Protein AF-A0A7S0GC54-F1 (afdb_monomer)

pLDDT: mean 79.79, std 21.46, range [36.28, 98.75]

Secondary structure (DSSP, 8-state):
--------------------------------HHHHHHHHHHHHHHHHHTT---SSHHHHHHHHHHHHHHHHHHHHHHH-SSPPSS-----TTTTS-HHHHHHHTT-GGG---S-HHHHHHHSS--SGGGTTT--

InterPro domains:
  IPR013201 Cathepsin propeptide inhibitor domain (I29) [PF08246] (43-101)
  IPR013201 Cathepsin propeptide inhibitor domain (I29) [SM00848] (43-101)
  IPR038765 Papain-like cysteine peptidase superfamily [SSF54001] (40-116)

Nearest PDB structures (foldseek):
  3f75-assembly1_P  TM=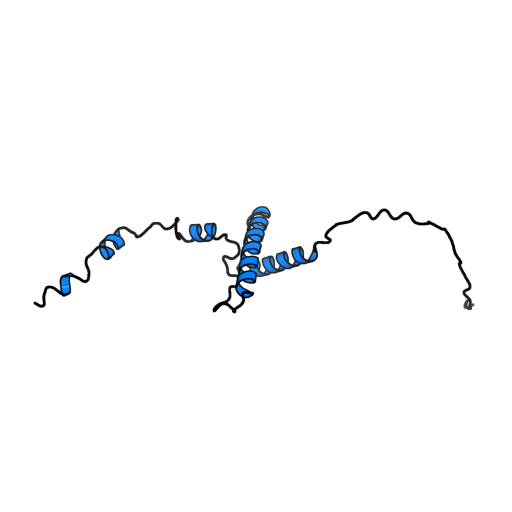9.084E-01  e=1.535E-04  Toxoplasma gondii RH
  4qrv-assembly1_A  TM=9.648E-01  e=7.802E-03  Carica papaya
  4qrg-assembly1_A  TM=9.087E-01  e=7.315E-03  Carica papaya
  3qt4-assembly1_A  TM=9.257E-01  e=1.148E-02  Tenebrio molitor
  4qrg-assembly2_B  TM=9.141E-01  e=1.225E-02  Carica papaya

Organism: NCBI:txid420281

Mean predicted aligned error: 15.68 Å

Solvent-accessible surface area (backbone atoms only — not comparable to full-atom values): 8916 Å² total; per-residue (Å²): 143,81,92,80,83,89,78,91,81,85,89,78,87,85,84,86,79,82,83,79,86,73,85,72,82,74,83,64,79,84,72,53,74,62,60,58,53,51,53,54,49,53,50,49,54,52,31,60,76,58,73,61,82,64,97,42,73,66,52,44,53,52,32,50,51,36,25,50,54,47,49,50,52,31,53,54,56,60,65,40,82,76,75,58,99,67,76,65,75,89,60,90,58,37,54,44,49,76,63,57,47,27,57,77,66,41,36,76,94,51,33,90,66,78,54,68,85,52,46,63,63,69,71,44,80,86,64,70,77,70,63,76,77,73,121

Radius of gyration: 33.81 Å; Cα contacts (8 Å, |Δi|>4): 45; chains: 1; bounding box: 64×65×108 Å

Foldseek 3Di:
DDDDDDDDDDDDDDDDDDDDDPPPPPPPPPPPPPVVVVLVVVVVVLCVVLVHDDPDPVLVVLLSVQLVVLVVVQVVLCPDPPGDPDGDDDDNCSSPDPVRVCCVVCHDVSPPPDPVVVVVVVPPPPPPVPPVVPD

Structure (mmCIF, N/CA/C/O backbone):
data_AF-A0A7S0GC54-F1
#
_entry.id   AF-A0A7S0GC54-F1
#
loop_
_atom_site.group_PDB
_atom_site.id
_atom_site.type_symbol
_atom_site.label_atom_id
_atom_site.label_alt_id
_atom_site.label_comp_id
_atom_site.label_asym_id
_atom_site.label_entity_id
_atom_site.label_seq_id
_atom_site.pdbx_PDB_ins_code
_atom_site.Cartn_x
_atom_site.Cartn_y
_atom_site.Cartn_z
_atom_site.occupancy
_atom_site.B_iso_or_equiv
_atom_site.auth_seq_id
_atom_site.auth_comp_id
_atom_site.auth_asym_id
_atom_site.auth_atom_id
_atom_site.pdbx_PDB_model_num
ATOM 1 N N . ASN A 1 1 ? 30.872 43.893 52.154 1.00 42.47 1 ASN A N 1
ATOM 2 C CA . ASN A 1 1 ? 31.253 42.553 52.638 1.00 42.47 1 ASN A CA 1
ATOM 3 C C . ASN A 1 1 ? 31.037 41.550 51.507 1.00 42.47 1 ASN A C 1
ATOM 5 O O . ASN A 1 1 ? 29.919 41.089 51.317 1.00 42.47 1 ASN A O 1
ATOM 9 N N . ARG A 1 2 ? 32.050 41.342 50.655 1.00 39.16 2 ARG A N 1
ATOM 10 C CA . ARG A 1 2 ? 32.012 40.420 49.507 1.00 39.16 2 ARG A CA 1
ATOM 11 C C . ARG A 1 2 ? 33.059 39.340 49.754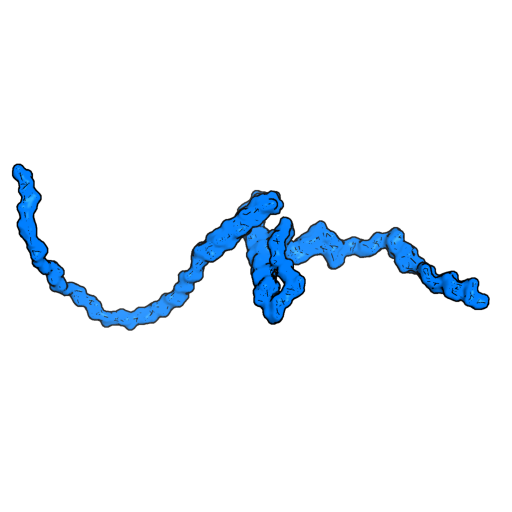 1.00 39.16 2 ARG A C 1
ATOM 13 O O . ARG A 1 2 ? 34.251 39.623 49.730 1.00 39.16 2 ARG A O 1
ATOM 20 N N . SER A 1 3 ? 32.574 38.138 50.025 1.00 55.09 3 SER A N 1
ATOM 21 C CA . SER A 1 3 ? 33.338 36.906 50.166 1.00 55.09 3 SER A CA 1
ATOM 22 C C . SER A 1 3 ? 33.985 36.508 48.845 1.00 55.09 3 SER A C 1
ATOM 24 O O . SER A 1 3 ? 33.281 36.416 47.847 1.00 55.09 3 SER A O 1
ATOM 26 N N . ASN A 1 4 ? 35.291 36.267 48.870 1.00 46.16 4 ASN A N 1
ATOM 27 C CA . ASN A 1 4 ? 36.120 35.397 48.022 1.00 46.16 4 ASN A CA 1
ATOM 28 C C . ASN A 1 4 ? 37.502 35.471 48.703 1.00 46.16 4 ASN A C 1
ATOM 30 O O . ASN A 1 4 ? 37.855 36.548 49.170 1.00 46.16 4 ASN A O 1
ATOM 34 N N . MET A 1 5 ? 38.300 34.417 48.891 1.00 45.69 5 MET A N 1
ATOM 35 C CA . MET A 1 5 ? 39.024 33.710 47.834 1.00 45.69 5 MET A CA 1
ATOM 36 C C . MET A 1 5 ? 39.691 32.423 48.386 1.00 45.69 5 MET A C 1
ATOM 38 O O . MET A 1 5 ? 40.434 32.529 49.354 1.00 45.69 5 MET A O 1
ATOM 42 N N . LYS A 1 6 ? 39.548 31.310 47.631 1.00 44.75 6 LYS A N 1
ATOM 43 C CA . LYS A 1 6 ? 40.565 30.253 47.346 1.00 44.75 6 LYS A CA 1
ATOM 44 C C . LYS A 1 6 ? 40.908 29.304 48.530 1.00 44.75 6 LYS A C 1
ATOM 46 O O . LYS A 1 6 ? 40.982 29.740 49.658 1.00 44.75 6 LYS A O 1
ATOM 51 N N . LEU A 1 7 ? 41.155 27.998 48.403 1.00 36.94 7 LEU A N 1
ATOM 52 C CA . LEU A 1 7 ? 41.634 27.177 47.297 1.00 36.94 7 LEU A CA 1
ATOM 53 C C . LEU A 1 7 ? 41.412 25.688 47.653 1.00 36.94 7 LEU A C 1
ATOM 55 O O . LEU A 1 7 ? 41.698 25.260 48.765 1.00 36.94 7 LEU A O 1
ATOM 59 N N . SER A 1 8 ? 40.926 24.933 46.671 1.00 46.62 8 SER A N 1
ATOM 60 C CA . SER A 1 8 ? 41.067 23.484 46.474 1.00 46.62 8 SER A CA 1
ATOM 61 C C . SER A 1 8 ? 42.331 22.863 47.085 1.00 46.62 8 SER A C 1
ATOM 63 O O . SER A 1 8 ? 43.404 23.390 46.822 1.00 46.62 8 SER A O 1
ATOM 65 N N . ILE A 1 9 ? 42.210 21.708 47.757 1.00 44.19 9 ILE A N 1
ATOM 66 C CA . ILE A 1 9 ? 43.202 20.614 47.833 1.00 44.19 9 ILE A CA 1
ATOM 67 C C . ILE A 1 9 ? 42.480 19.369 48.405 1.00 44.19 9 ILE A C 1
ATOM 69 O O . ILE A 1 9 ? 42.121 19.319 49.573 1.00 44.19 9 ILE A O 1
ATOM 73 N N . VAL A 1 10 ? 42.269 18.378 47.530 1.00 36.28 10 VAL A N 1
ATOM 74 C CA . VAL A 1 10 ? 42.323 16.932 47.825 1.00 36.28 10 VAL A CA 1
ATOM 75 C C . VAL A 1 10 ? 41.191 16.320 48.674 1.00 36.28 10 VAL A C 1
ATOM 77 O O . VAL A 1 10 ? 41.248 16.273 49.897 1.00 36.28 10 VAL A O 1
ATOM 80 N N . VAL A 1 11 ? 40.225 15.686 47.999 1.00 44.72 11 VAL A N 1
ATOM 81 C CA . VAL A 1 11 ? 39.498 14.527 48.548 1.00 44.72 11 VAL A CA 1
ATOM 82 C C . VAL A 1 11 ? 40.075 13.277 47.874 1.00 44.72 11 VAL A C 1
ATOM 84 O O . VAL A 1 11 ? 39.698 12.937 46.756 1.00 44.72 11 VAL A O 1
ATOM 87 N N . SER A 1 12 ? 41.049 12.644 48.530 1.00 52.88 12 SER A N 1
ATOM 88 C CA . SER A 1 12 ? 41.600 11.322 48.181 1.00 52.88 12 SER A CA 1
ATOM 89 C C . SER A 1 12 ? 40.707 10.232 48.804 1.00 52.88 12 SER A C 1
ATOM 91 O O . SER A 1 12 ? 40.360 10.354 49.974 1.00 52.88 12 SER A O 1
ATOM 93 N N . LEU A 1 13 ? 40.160 9.295 48.007 1.00 47.28 13 LEU A N 1
ATOM 94 C CA . LEU A 1 13 ? 40.613 7.888 47.850 1.00 47.28 13 LEU A CA 1
ATOM 95 C C . LEU A 1 13 ? 40.521 7.090 49.179 1.00 47.28 13 LEU A C 1
ATOM 97 O O . LEU A 1 13 ? 41.102 7.509 50.165 1.00 47.28 13 LEU A O 1
ATOM 101 N N . VAL A 1 14 ? 39.871 5.933 49.350 1.00 48.16 14 VAL A N 1
ATOM 102 C CA . VAL A 1 14 ? 39.529 4.784 48.495 1.00 48.16 14 VAL A CA 1
ATOM 103 C C . VAL A 1 14 ? 38.442 3.981 49.238 1.00 48.16 14 VAL A C 1
ATOM 105 O O . VAL A 1 14 ? 38.586 3.758 50.438 1.00 48.16 14 VAL A O 1
ATOM 108 N N . THR A 1 15 ? 37.441 3.427 48.550 1.00 50.84 15 THR A N 1
ATOM 109 C CA . THR A 1 15 ? 36.890 2.120 48.953 1.00 50.84 15 THR A CA 1
ATOM 110 C C . THR A 1 15 ? 37.042 1.138 47.799 1.00 50.84 15 THR A C 1
ATOM 112 O O . THR A 1 15 ? 36.560 1.341 46.688 1.00 50.84 15 THR A O 1
ATOM 115 N N . LEU A 1 16 ? 37.827 0.101 48.081 1.00 50.31 16 LEU A N 1
ATOM 116 C CA . LEU A 1 16 ? 38.155 -1.016 47.212 1.00 50.31 16 LEU A CA 1
ATOM 117 C C . LEU A 1 16 ? 36.911 -1.892 47.049 1.00 50.31 16 LEU A C 1
ATOM 119 O O . LEU A 1 16 ? 36.424 -2.436 48.037 1.00 50.31 16 LEU A O 1
ATOM 123 N N . ILE A 1 17 ? 36.457 -2.119 45.819 1.00 61.06 17 ILE A N 1
ATOM 124 C CA . ILE A 1 17 ? 35.778 -3.375 45.493 1.00 61.06 17 ILE A CA 1
ATOM 125 C C . ILE A 1 17 ? 36.620 -4.041 44.418 1.00 61.06 17 ILE A C 1
ATOM 127 O O . ILE A 1 17 ? 36.578 -3.6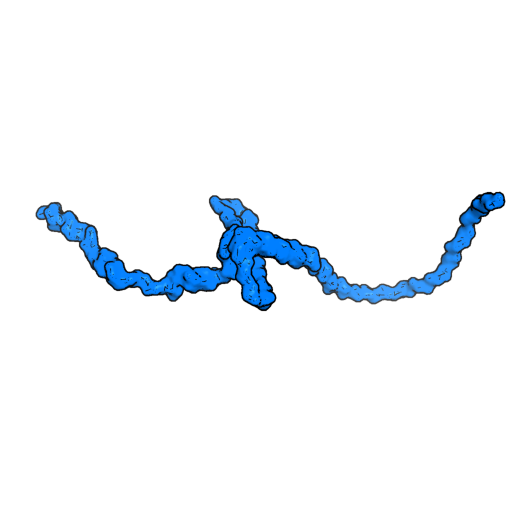93 43.241 1.00 61.06 17 ILE A O 1
ATOM 131 N N . SER A 1 18 ? 37.463 -4.955 44.893 1.00 60.09 18 SER A N 1
ATOM 132 C CA . SER A 1 18 ? 38.241 -5.858 44.065 1.00 60.09 18 SER A CA 1
ATOM 133 C C . SER A 1 18 ? 37.299 -6.851 43.387 1.00 60.09 18 SER A C 1
ATOM 135 O O . SER A 1 18 ? 36.546 -7.570 44.038 1.00 60.09 18 SER A O 1
ATOM 137 N N . SER A 1 19 ? 37.383 -6.834 42.065 1.00 62.28 19 SER A N 1
ATOM 138 C CA . SER A 1 19 ? 36.912 -7.752 41.036 1.00 62.28 19 SER A CA 1
ATOM 139 C C . SER A 1 19 ? 36.437 -9.146 41.462 1.00 62.28 19 SER A C 1
ATOM 141 O O . SER A 1 19 ? 37.203 -9.965 41.964 1.00 62.28 19 SER A O 1
ATOM 143 N N . SER A 1 20 ? 35.227 -9.491 41.030 1.00 60.28 20 SER A N 1
ATOM 144 C CA . SER A 1 20 ? 34.979 -10.776 40.368 1.00 60.28 20 SER A CA 1
ATOM 145 C C . SER A 1 20 ? 34.127 -10.512 39.128 1.00 60.28 20 SER A C 1
ATOM 147 O O . SER A 1 20 ? 32.973 -10.107 39.209 1.00 60.28 20 SER A O 1
ATOM 149 N N . SER A 1 21 ? 34.748 -10.681 37.961 1.00 64.25 21 SER A N 1
ATOM 150 C CA . SER A 1 21 ? 34.046 -10.785 36.688 1.00 64.25 21 SER A CA 1
ATOM 151 C C . SER A 1 21 ? 33.338 -12.134 36.674 1.00 64.25 21 SER A C 1
ATOM 153 O O . SER A 1 21 ? 33.988 -13.172 36.597 1.00 64.25 21 SER A O 1
ATOM 155 N N . LEU A 1 22 ? 32.014 -12.122 36.735 1.00 54.56 22 LEU A N 1
ATOM 156 C CA . LEU A 1 22 ? 31.251 -13.074 35.948 1.00 54.56 22 LEU A CA 1
ATOM 157 C C . LEU A 1 22 ? 30.787 -12.273 34.744 1.00 54.56 22 LEU A C 1
ATOM 159 O O . LEU A 1 22 ? 30.01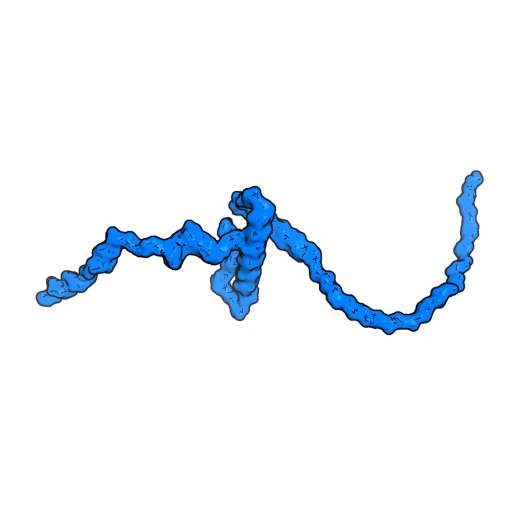7 -11.324 34.885 1.00 54.56 22 LEU A O 1
ATOM 163 N N . ALA A 1 23 ? 31.348 -12.599 33.582 1.00 56.69 23 ALA A N 1
ATOM 164 C CA . ALA A 1 23 ? 30.819 -12.156 32.310 1.00 56.69 23 ALA A CA 1
ATOM 165 C C . ALA A 1 23 ? 29.390 -12.696 32.229 1.00 56.69 23 ALA A C 1
ATOM 167 O O . ALA A 1 23 ? 29.161 -13.857 31.901 1.00 56.69 23 ALA A O 1
ATOM 168 N N . VAL A 1 24 ? 28.427 -11.876 32.639 1.00 46.88 24 VAL A N 1
ATOM 169 C CA . VAL A 1 24 ? 27.050 -12.087 32.238 1.00 46.88 24 VAL A CA 1
ATOM 170 C C . VAL A 1 24 ? 27.063 -11.686 30.775 1.00 46.88 24 VAL A C 1
ATOM 172 O O . VAL A 1 24 ? 27.189 -10.500 30.468 1.00 46.88 24 VAL A O 1
ATOM 175 N N . ASP A 1 25 ? 27.051 -12.684 29.894 1.00 51.34 25 ASP A N 1
ATOM 176 C CA . ASP A 1 25 ? 26.759 -12.517 28.475 1.00 51.34 25 ASP A CA 1
ATOM 177 C C . ASP A 1 25 ? 25.354 -11.915 28.389 1.00 51.34 25 ASP A C 1
ATOM 179 O O . ASP A 1 25 ? 24.330 -12.597 28.334 1.00 51.34 25 ASP A O 1
ATOM 183 N N . VAL A 1 26 ? 25.293 -10.593 28.511 1.00 45.97 26 VAL A N 1
ATOM 184 C CA . VAL A 1 26 ? 24.103 -9.812 28.233 1.00 45.97 26 VAL A CA 1
ATOM 185 C C . VAL A 1 26 ? 24.069 -9.690 26.720 1.00 45.97 26 VAL A C 1
ATOM 187 O O . VAL A 1 26 ? 24.395 -8.662 26.136 1.00 45.97 26 VAL A O 1
ATOM 190 N N . ASP A 1 27 ? 23.663 -10.785 26.089 1.00 55.44 27 ASP A N 1
ATOM 191 C CA . ASP A 1 27 ? 23.189 -10.821 24.714 1.00 55.44 27 ASP A CA 1
ATOM 192 C C . ASP A 1 27 ? 21.778 -10.200 24.695 1.00 55.44 27 ASP A C 1
ATOM 194 O O . ASP A 1 27 ? 20.782 -10.828 24.336 1.00 55.44 27 ASP A O 1
ATOM 198 N N . THR A 1 28 ? 21.647 -8.966 25.205 1.00 53.31 28 THR A N 1
ATOM 199 C CA . THR A 1 28 ? 20.462 -8.158 24.939 1.00 53.31 28 THR A CA 1
ATOM 200 C C . THR A 1 28 ? 20.734 -7.400 23.654 1.00 53.31 28 THR A C 1
ATOM 202 O O . THR A 1 28 ? 21.483 -6.418 23.647 1.00 53.31 28 THR A O 1
ATOM 205 N N . PRO A 1 29 ? 20.123 -7.812 22.533 1.00 53.94 29 PRO A N 1
ATOM 206 C CA . PRO A 1 29 ? 20.080 -6.938 21.392 1.00 53.94 29 PRO A CA 1
ATOM 207 C C . PRO A 1 29 ? 19.321 -5.686 21.834 1.00 53.94 29 PRO A C 1
ATOM 209 O O . PRO A 1 29 ? 18.098 -5.704 21.987 1.00 53.94 29 PRO A O 1
ATOM 212 N N . ILE A 1 30 ? 20.025 -4.564 21.988 1.00 48.19 30 ILE A N 1
ATOM 213 C CA . ILE A 1 30 ? 19.432 -3.236 21.816 1.00 48.19 30 ILE A CA 1
ATOM 214 C C . ILE A 1 30 ? 19.094 -3.129 20.319 1.00 48.19 30 ILE A C 1
ATOM 216 O O . ILE A 1 30 ? 19.696 -2.377 19.559 1.00 48.19 30 ILE A O 1
ATOM 220 N N . VAL A 1 31 ? 18.159 -3.959 19.849 1.00 49.59 31 VAL A N 1
ATOM 221 C CA . VAL A 1 31 ? 17.555 -3.855 18.526 1.00 49.59 31 VAL A CA 1
ATOM 222 C C . VAL A 1 31 ? 16.566 -2.704 18.623 1.00 49.59 31 VAL A C 1
ATOM 224 O O . VAL A 1 31 ? 15.404 -2.845 18.988 1.00 49.59 31 VAL A O 1
ATOM 227 N N . SER A 1 32 ? 17.131 -1.522 18.397 1.00 55.72 32 SER A N 1
ATOM 228 C CA . SER A 1 32 ? 16.546 -0.399 17.675 1.00 55.72 32 SER A CA 1
ATOM 229 C C . SER A 1 32 ? 15.031 -0.218 17.835 1.00 55.72 32 SER A C 1
ATOM 231 O O . SER A 1 32 ? 14.242 -0.413 16.909 1.00 55.72 32 SER A O 1
ATOM 233 N N . SER A 1 33 ? 14.612 0.273 19.002 1.00 60.41 33 SER A N 1
ATOM 234 C CA . SER A 1 33 ? 13.303 0.928 19.148 1.00 60.41 33 SER A CA 1
ATOM 235 C C . SER A 1 33 ? 13.139 2.115 18.181 1.00 60.41 33 SER A C 1
ATOM 237 O O . SER A 1 33 ? 12.020 2.512 17.857 1.00 60.41 33 SER A O 1
ATOM 239 N N . HIS A 1 34 ? 14.256 2.652 17.680 1.00 65.12 34 HIS A N 1
ATOM 240 C CA . HIS A 1 34 ? 14.301 3.752 16.728 1.00 65.12 34 HIS A CA 1
ATOM 241 C C . HIS A 1 34 ? 13.799 3.358 15.326 1.00 65.12 34 HIS A C 1
ATOM 243 O O . HIS A 1 34 ? 12.995 4.086 14.742 1.00 65.12 34 HIS A O 1
ATOM 249 N N . ASP A 1 35 ? 14.177 2.182 14.809 1.00 72.00 35 ASP A N 1
ATOM 250 C CA . ASP A 1 35 ? 13.765 1.743 13.463 1.00 72.00 35 ASP A CA 1
ATOM 251 C C . ASP A 1 35 ? 12.269 1.424 13.381 1.00 72.00 35 ASP A C 1
ATOM 253 O O . ASP A 1 35 ? 11.615 1.711 12.372 1.00 72.00 35 ASP A O 1
ATOM 257 N N . GLY A 1 36 ? 11.703 0.876 14.463 1.00 77.50 36 GLY A N 1
ATOM 258 C CA . GLY A 1 36 ? 10.261 0.656 14.579 1.00 77.50 36 GLY A CA 1
ATOM 259 C C . GLY A 1 36 ? 9.476 1.965 14.468 1.00 77.50 36 GLY A C 1
ATOM 260 O O . GLY A 1 36 ? 8.508 2.039 13.709 1.00 77.50 36 GLY A O 1
ATOM 261 N N . SER A 1 37 ? 9.950 3.011 15.152 1.00 84.94 37 SER A N 1
ATOM 262 C CA . SER A 1 37 ? 9.345 4.346 15.115 1.00 84.94 37 SER A CA 1
ATOM 263 C C . SER A 1 37 ? 9.388 4.968 13.716 1.00 84.94 37 SER A C 1
ATOM 265 O O . SER A 1 37 ? 8.395 5.546 13.272 1.00 84.94 37 SER A O 1
ATOM 267 N N . LEU A 1 38 ? 10.508 4.837 12.997 1.00 93.75 38 LEU A N 1
ATOM 268 C CA . LEU A 1 38 ? 10.654 5.412 11.657 1.00 93.75 38 LEU A CA 1
ATOM 269 C C . LEU A 1 38 ? 9.723 4.744 10.636 1.00 93.75 38 LEU A C 1
ATOM 271 O O . LEU A 1 38 ? 9.093 5.424 9.825 1.00 93.75 38 LEU A O 1
ATOM 275 N N . ILE A 1 39 ? 9.619 3.413 10.650 1.00 95.06 39 ILE A N 1
ATOM 276 C CA . ILE A 1 39 ? 8.744 2.710 9.702 1.00 95.06 39 ILE A CA 1
ATOM 277 C C . ILE A 1 39 ? 7.277 3.079 9.927 1.00 95.06 39 ILE A C 1
ATOM 279 O O . ILE A 1 39 ? 6.537 3.268 8.957 1.00 95.06 39 ILE A O 1
ATOM 283 N N . ASP A 1 40 ? 6.862 3.218 11.182 1.00 95.56 40 ASP A N 1
ATOM 284 C CA . ASP A 1 40 ? 5.496 3.601 11.518 1.00 95.56 40 ASP A CA 1
ATOM 285 C C . ASP A 1 40 ? 5.177 5.034 11.045 1.00 95.56 40 ASP A C 1
ATOM 287 O O . ASP A 1 40 ? 4.075 5.274 10.537 1.00 95.56 40 ASP A O 1
ATOM 291 N N . GLU A 1 41 ? 6.145 5.959 11.098 1.00 96.81 41 GLU A N 1
ATOM 292 C CA . GLU A 1 41 ? 6.030 7.304 10.510 1.00 96.81 41 GLU A CA 1
ATOM 293 C C . GLU A 1 41 ? 5.904 7.246 8.978 1.00 96.81 41 GLU A C 1
ATOM 295 O O . GLU A 1 41 ? 5.026 7.884 8.387 1.00 96.81 41 GLU A O 1
ATOM 300 N N . ILE A 1 42 ? 6.742 6.451 8.303 1.00 97.62 42 ILE A N 1
ATOM 301 C CA . ILE A 1 42 ? 6.681 6.307 6.840 1.00 97.62 42 ILE A CA 1
ATOM 302 C C . ILE A 1 42 ? 5.324 5.728 6.418 1.00 97.62 42 ILE A C 1
ATOM 304 O O . ILE A 1 42 ? 4.715 6.248 5.476 1.00 97.62 42 ILE A O 1
ATOM 308 N N . PHE A 1 43 ? 4.826 4.713 7.129 1.00 98.38 43 PHE A N 1
ATOM 309 C CA . PHE A 1 43 ? 3.490 4.161 6.910 1.00 98.38 43 PHE A CA 1
ATOM 310 C C . PHE A 1 43 ? 2.403 5.209 7.144 1.00 98.38 43 PHE A C 1
ATOM 312 O O . PHE A 1 43 ? 1.486 5.323 6.332 1.00 98.38 43 PHE A O 1
ATOM 319 N N . GLN A 1 44 ? 2.510 6.017 8.202 1.00 98.19 44 GLN A N 1
ATOM 320 C CA . GLN A 1 44 ? 1.549 7.082 8.475 1.00 98.19 44 GLN A CA 1
ATOM 321 C C . GLN A 1 44 ? 1.507 8.106 7.335 1.00 98.19 44 GLN A C 1
ATOM 323 O O . GLN A 1 44 ? 0.428 8.382 6.808 1.00 98.19 44 GLN A O 1
ATOM 328 N N . ARG A 1 45 ? 2.656 8.610 6.876 1.00 98.50 45 ARG A N 1
ATOM 329 C CA . ARG A 1 45 ? 2.709 9.543 5.734 1.00 98.50 45 ARG A CA 1
ATOM 330 C C . ARG A 1 45 ? 2.151 8.921 4.456 1.00 98.50 45 ARG A C 1
ATOM 332 O O . ARG A 1 45 ? 1.417 9.582 3.724 1.00 98.50 45 ARG A O 1
ATOM 339 N N . TRP A 1 46 ? 2.474 7.654 4.187 1.00 98.69 46 TRP A N 1
ATOM 340 C CA . TRP A 1 46 ? 1.908 6.917 3.056 1.00 98.69 46 TRP A CA 1
ATOM 341 C C . TRP A 1 46 ? 0.380 6.797 3.175 1.00 98.69 46 TRP A C 1
ATOM 343 O O . TRP A 1 46 ? -0.327 7.072 2.207 1.00 98.69 46 TRP A O 1
ATOM 353 N N . SER A 1 47 ? -0.133 6.459 4.360 1.00 98.62 47 SER A N 1
ATOM 354 C CA . SER A 1 47 ? -1.568 6.295 4.605 1.00 98.62 47 SER A CA 1
ATOM 355 C C . SER A 1 47 ? -2.331 7.598 4.363 1.00 98.62 47 SER A C 1
ATOM 357 O O . SER A 1 47 ? -3.346 7.587 3.673 1.00 98.62 47 SER A O 1
ATOM 359 N N . ILE A 1 48 ? -1.776 8.732 4.808 1.00 98.50 48 ILE A N 1
ATOM 360 C CA . ILE A 1 48 ? -2.322 10.069 4.550 1.00 98.50 48 ILE A CA 1
ATOM 361 C C . ILE A 1 48 ? -2.308 10.365 3.048 1.00 98.50 48 ILE A C 1
ATOM 363 O O . ILE A 1 48 ? -3.329 10.746 2.489 1.00 98.50 48 ILE A O 1
ATOM 367 N N . ARG A 1 49 ? -1.178 10.131 2.367 1.00 98.56 49 ARG A N 1
ATOM 368 C CA . ARG A 1 49 ? -1.040 10.383 0.922 1.00 98.56 49 ARG A CA 1
ATOM 369 C C . ARG A 1 49 ? -2.083 9.642 0.079 1.00 98.56 49 ARG A C 1
ATOM 371 O O . ARG A 1 49 ? -2.497 10.161 -0.952 1.00 98.56 49 ARG A O 1
ATOM 378 N N . PHE A 1 50 ? -2.473 8.435 0.484 1.00 98.38 50 PHE A N 1
ATOM 379 C CA . PHE A 1 50 ? -3.442 7.601 -0.232 1.00 98.38 50 PHE A CA 1
ATOM 380 C C . PHE A 1 50 ? -4.829 7.572 0.428 1.00 98.38 50 PHE A C 1
ATOM 382 O 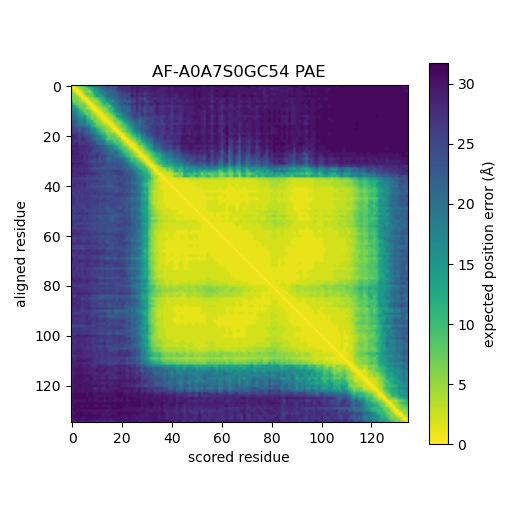O . PHE A 1 50 ? -5.617 6.678 0.119 1.00 98.38 50 PHE A O 1
ATOM 389 N N . ASN A 1 51 ? -5.130 8.531 1.314 1.00 98.38 51 ASN A N 1
ATOM 390 C CA . ASN A 1 51 ? -6.416 8.674 2.011 1.00 98.38 51 ASN A CA 1
ATOM 391 C C . ASN A 1 51 ? -6.907 7.373 2.666 1.00 98.38 51 ASN A C 1
ATOM 393 O O . ASN A 1 51 ? -8.083 7.012 2.601 1.00 98.38 51 ASN A O 1
ATOM 397 N N . LYS A 1 52 ? -5.984 6.639 3.283 1.00 98.44 52 LYS A N 1
ATOM 398 C CA . LYS A 1 52 ? -6.277 5.383 3.962 1.00 98.44 52 LYS A CA 1
ATOM 399 C C . LYS A 1 52 ? -6.900 5.648 5.321 1.00 98.44 52 LYS A C 1
ATOM 401 O O . LYS A 1 52 ? -6.375 6.418 6.122 1.00 98.44 52 LYS A O 1
ATOM 406 N N . THR A 1 53 ? -7.995 4.952 5.584 1.00 97.88 53 THR A N 1
ATOM 407 C CA . THR A 1 53 ? -8.666 4.914 6.881 1.00 97.88 53 THR A CA 1
ATOM 408 C C . THR A 1 53 ? -8.831 3.457 7.290 1.00 97.88 53 THR A C 1
ATOM 410 O O . THR A 1 53 ? -9.026 2.590 6.440 1.00 97.88 53 THR A O 1
ATOM 413 N N . TYR A 1 54 ? -8.693 3.189 8.585 1.00 97.81 54 TYR A N 1
ATOM 414 C CA . TYR A 1 54 ? -8.822 1.853 9.162 1.00 97.81 54 TYR A CA 1
ATOM 415 C C . TYR A 1 54 ? -9.816 1.942 10.312 1.00 97.81 54 TYR A C 1
ATOM 417 O O . TYR A 1 54 ? -9.716 2.855 11.136 1.00 97.81 54 TYR A O 1
ATOM 425 N N . ALA A 1 55 ? -10.772 1.021 10.364 1.00 98.12 55 ALA A N 1
ATOM 426 C CA . ALA A 1 55 ? -11.873 1.060 11.318 1.00 98.12 55 ALA A CA 1
ATOM 427 C C . ALA A 1 55 ? -11.407 0.788 12.753 1.00 98.12 55 ALA A C 1
ATOM 429 O O . ALA A 1 55 ? -11.998 1.284 13.709 1.00 98.12 55 ALA A O 1
ATOM 430 N N . THR A 1 56 ? -10.342 -0.003 12.915 1.00 98.44 56 THR A N 1
ATOM 431 C CA . THR A 1 56 ? -9.829 -0.411 14.228 1.00 98.44 56 THR A CA 1
ATOM 432 C C . THR A 1 56 ? -8.308 -0.322 14.305 1.00 98.44 56 THR A C 1
ATOM 434 O O . THR A 1 56 ? -7.597 -0.375 13.298 1.00 98.44 56 THR A O 1
ATOM 437 N N . ALA A 1 57 ? -7.782 -0.237 15.529 1.00 97.69 57 ALA A N 1
ATOM 438 C CA . ALA A 1 57 ? -6.342 -0.304 15.770 1.00 97.69 57 ALA A CA 1
ATOM 439 C C . ALA A 1 57 ? -5.753 -1.656 15.327 1.00 97.69 57 ALA A C 1
ATOM 441 O O . ALA A 1 57 ? -4.632 -1.712 14.821 1.00 97.69 57 ALA A O 1
ATOM 442 N N . GLN A 1 58 ? -6.523 -2.734 15.478 1.00 98.31 58 GLN A N 1
ATOM 443 C CA . GLN A 1 58 ? -6.180 -4.084 15.044 1.00 98.31 58 GLN A CA 1
ATOM 444 C C . GLN A 1 58 ? -6.047 -4.149 13.520 1.00 98.31 58 GLN A C 1
ATOM 446 O O . GLN A 1 58 ? -5.030 -4.632 13.023 1.00 98.31 58 GLN A O 1
ATOM 451 N N . GLU A 1 59 ? -7.010 -3.589 12.782 1.00 98.31 59 GLU A N 1
ATOM 452 C CA . GLU A 1 59 ? -6.921 -3.476 11.324 1.00 98.31 59 GLU A CA 1
ATOM 453 C C . GLU A 1 59 ? -5.702 -2.647 10.917 1.00 98.31 59 GLU A C 1
ATOM 455 O O . GLU A 1 59 ? -4.909 -3.095 10.092 1.00 98.31 59 GLU A O 1
ATOM 460 N N . ARG A 1 60 ? -5.484 -1.480 11.537 1.00 98.12 60 ARG A N 1
ATOM 461 C CA . ARG A 1 60 ? -4.303 -0.652 11.252 1.00 98.12 60 ARG A CA 1
ATOM 462 C C . ARG A 1 60 ? -3.004 -1.429 11.474 1.00 98.12 60 ARG A C 1
ATOM 464 O O . ARG A 1 60 ? -2.089 -1.317 10.664 1.00 98.12 60 ARG A O 1
ATOM 471 N N . LYS A 1 61 ? -2.911 -2.213 12.554 1.00 98.19 61 LYS A N 1
ATOM 472 C CA . LYS A 1 61 ? -1.735 -3.042 12.859 1.00 98.19 61 LYS A CA 1
ATOM 473 C C . LYS A 1 61 ? -1.525 -4.132 11.805 1.00 98.19 61 LYS A C 1
ATOM 475 O O . LYS A 1 61 ? -0.397 -4.326 11.360 1.00 98.19 61 LYS A O 1
ATOM 480 N N . MET A 1 62 ? -2.593 -4.801 11.376 1.00 98.56 62 MET A N 1
ATOM 481 C CA . MET A 1 62 ? -2.547 -5.790 10.293 1.00 98.56 62 MET A CA 1
ATOM 482 C C . MET A 1 62 ? -2.087 -5.151 8.975 1.00 98.56 62 MET A C 1
ATOM 484 O O . MET A 1 62 ? -1.150 -5.632 8.343 1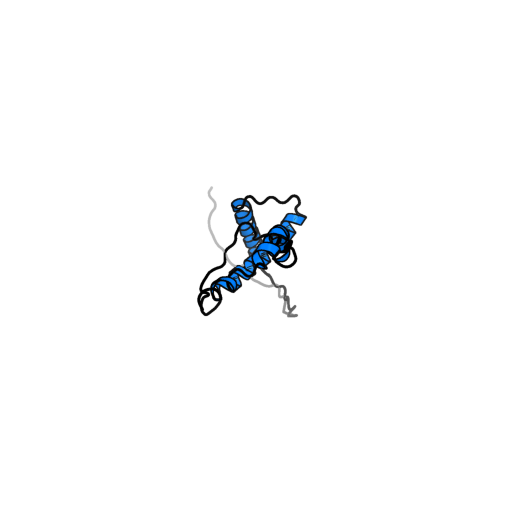.00 98.56 62 MET A O 1
ATOM 488 N N . ARG A 1 63 ? -2.684 -4.016 8.597 1.00 98.69 63 ARG A N 1
ATOM 489 C CA . ARG A 1 63 ? -2.361 -3.266 7.373 1.00 98.69 63 ARG A CA 1
ATOM 490 C C . ARG A 1 63 ? -0.924 -2.746 7.379 1.00 98.69 63 ARG A C 1
ATOM 492 O O . ARG A 1 63 ? -0.254 -2.799 6.354 1.00 98.69 63 ARG A O 1
ATOM 499 N N . LEU A 1 64 ? -0.421 -2.320 8.538 1.00 98.38 64 LEU A N 1
ATOM 500 C CA . LEU A 1 64 ? 0.987 -1.972 8.737 1.00 98.38 64 LEU A CA 1
ATOM 501 C C . LEU A 1 64 ? 1.915 -3.177 8.526 1.00 98.38 64 LEU A C 1
ATOM 503 O O . LEU A 1 64 ? 2.970 -3.010 7.922 1.00 98.38 64 LEU A O 1
ATOM 507 N N . SER A 1 65 ? 1.544 -4.374 8.996 1.00 98.38 65 SER A N 1
ATOM 508 C CA . SER A 1 65 ? 2.338 -5.595 8.772 1.00 98.38 65 SER A CA 1
ATOM 509 C C . SER A 1 65 ? 2.461 -5.911 7.282 1.00 98.38 65 SER A C 1
ATOM 511 O O . SER A 1 65 ? 3.569 -6.016 6.764 1.00 98.38 65 SER A O 1
ATOM 513 N N . ILE A 1 66 ? 1.332 -5.938 6.571 1.00 98.75 66 ILE A N 1
ATOM 514 C CA . ILE A 1 66 ? 1.291 -6.172 5.120 1.00 98.75 66 ILE A CA 1
ATOM 515 C C . ILE A 1 66 ? 2.091 -5.096 4.374 1.00 98.75 66 ILE A C 1
ATOM 517 O O . ILE A 1 66 ? 2.869 -5.379 3.463 1.00 98.75 66 ILE A O 1
ATOM 521 N N . TRP A 1 67 ? 1.953 -3.838 4.789 1.00 98.69 67 TRP A N 1
ATOM 522 C CA . TRP A 1 67 ? 2.717 -2.745 4.206 1.00 98.69 67 TRP A CA 1
ATOM 523 C C . TRP A 1 67 ? 4.224 -2.893 4.429 1.00 98.69 67 TRP A C 1
ATOM 525 O O . TRP A 1 67 ? 4.992 -2.621 3.506 1.00 98.69 67 TRP A O 1
ATOM 535 N N . LYS A 1 68 ? 4.661 -3.361 5.610 1.00 98.38 68 LYS A N 1
ATOM 536 C CA . LYS A 1 68 ? 6.073 -3.666 5.912 1.00 98.38 68 LYS A CA 1
ATOM 537 C C . LYS A 1 68 ? 6.609 -4.769 4.997 1.00 98.38 68 LYS A C 1
ATOM 539 O O . LYS A 1 68 ? 7.712 -4.626 4.471 1.00 98.38 68 LYS A O 1
ATOM 544 N N . GLU A 1 69 ? 5.824 -5.813 4.751 1.00 98.38 69 GLU A N 1
ATOM 545 C CA . GLU A 1 69 ? 6.173 -6.884 3.809 1.00 98.38 69 GLU A CA 1
ATOM 546 C C . GLU A 1 69 ? 6.340 -6.336 2.383 1.00 98.38 69 GLU A C 1
ATOM 548 O O . GLU A 1 69 ? 7.390 -6.515 1.761 1.00 98.38 69 GLU A O 1
ATOM 553 N N . ASN A 1 70 ? 5.372 -5.558 1.894 1.00 98.62 70 ASN A N 1
ATOM 554 C CA . ASN A 1 70 ? 5.458 -4.909 0.583 1.00 98.62 70 ASN A CA 1
ATOM 555 C C . ASN A 1 70 ? 6.641 -3.924 0.494 1.00 98.62 70 ASN A C 1
ATOM 557 O O . ASN A 1 70 ? 7.316 -3.842 -0.535 1.00 98.62 70 ASN A O 1
ATOM 561 N N . HIS A 1 71 ? 6.944 -3.199 1.575 1.00 98.12 71 HIS A N 1
ATOM 562 C CA . HIS A 1 71 ? 8.108 -2.314 1.663 1.00 98.12 71 HIS A CA 1
ATOM 563 C C . HIS A 1 71 ? 9.426 -3.088 1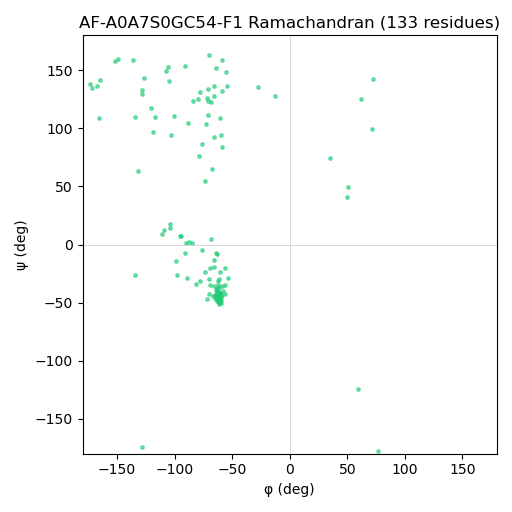.524 1.00 98.12 71 HIS A C 1
ATOM 565 O O . HIS A 1 71 ? 10.337 -2.639 0.819 1.00 98.12 71 HIS A O 1
ATOM 571 N N . ALA A 1 72 ? 9.527 -4.262 2.155 1.00 97.69 72 ALA A N 1
ATOM 572 C CA . ALA A 1 72 ? 10.685 -5.141 2.032 1.00 97.69 72 ALA A CA 1
ATOM 573 C C . ALA A 1 72 ? 10.851 -5.656 0.594 1.00 97.69 72 ALA A C 1
ATOM 575 O O . ALA A 1 72 ? 11.958 -5.587 0.058 1.00 97.69 72 ALA A O 1
ATOM 576 N N . VAL A 1 73 ? 9.761 -6.062 -0.069 1.00 98.31 73 VAL A N 1
ATOM 577 C CA . VAL A 1 73 ? 9.772 -6.483 -1.485 1.00 98.31 73 VAL A CA 1
ATOM 578 C C . VAL A 1 73 ? 10.268 -5.358 -2.397 1.00 98.31 73 VAL A C 1
ATOM 580 O O . VAL A 1 73 ? 11.129 -5.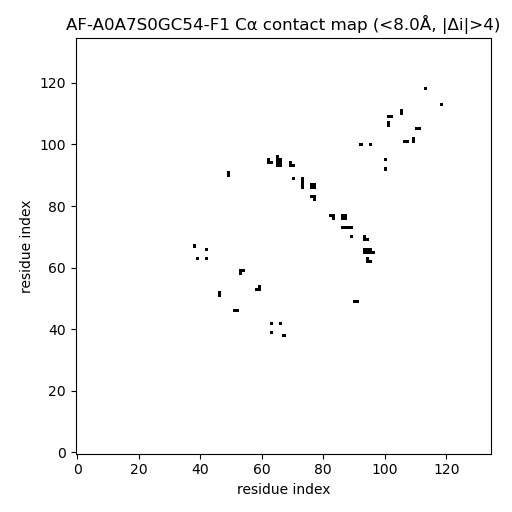582 -3.251 1.00 98.31 73 VAL A O 1
ATOM 583 N N . ILE A 1 74 ? 9.778 -4.130 -2.196 1.00 98.50 74 ILE A N 1
ATOM 584 C CA . ILE A 1 74 ? 10.222 -2.949 -2.952 1.00 98.50 74 ILE A CA 1
ATOM 585 C C . ILE A 1 74 ? 11.724 -2.720 -2.761 1.00 98.50 74 ILE A C 1
ATOM 587 O O . ILE A 1 74 ? 12.454 -2.571 -3.745 1.00 98.50 74 ILE A O 1
ATOM 591 N N . LYS A 1 75 ? 12.197 -2.705 -1.507 1.00 97.88 75 LYS A N 1
ATOM 592 C CA . LYS A 1 75 ? 13.620 -2.513 -1.189 1.00 97.88 75 LYS A CA 1
ATOM 593 C C . LYS A 1 75 ? 14.484 -3.596 -1.823 1.00 97.88 75 LYS A C 1
ATOM 595 O O . LYS A 1 75 ? 15.476 -3.263 -2.468 1.00 97.88 75 LYS A O 1
ATOM 600 N N . GLN A 1 76 ? 14.087 -4.858 -1.681 1.00 98.31 76 GLN A N 1
ATOM 601 C CA . GLN A 1 76 ? 14.808 -6.000 -2.231 1.00 98.31 76 GLN A CA 1
ATOM 602 C C . GLN A 1 76 ? 14.883 -5.934 -3.757 1.00 98.31 76 GLN A C 1
ATOM 604 O O . GLN A 1 76 ? 15.951 -6.136 -4.321 1.00 98.31 76 GLN A O 1
ATOM 609 N N . HIS A 1 77 ? 13.775 -5.649 -4.449 1.00 98.44 77 HIS A N 1
ATOM 610 C CA . HIS A 1 77 ? 13.791 -5.524 -5.908 1.00 98.44 77 HIS A CA 1
ATOM 611 C C . HIS A 1 77 ? 14.696 -4.380 -6.359 1.00 98.44 77 HIS A C 1
ATOM 613 O O . HIS A 1 77 ? 15.545 -4.570 -7.226 1.00 98.44 77 HIS A O 1
ATOM 619 N N . ASN A 1 78 ? 14.560 -3.211 -5.737 1.00 98.38 78 ASN A N 1
ATOM 620 C CA . ASN A 1 78 ? 15.289 -2.014 -6.142 1.00 98.38 78 ASN A CA 1
ATOM 621 C C . ASN A 1 78 ? 16.800 -2.085 -5.862 1.00 98.38 78 ASN A C 1
ATOM 623 O O . ASN A 1 78 ? 17.542 -1.331 -6.500 1.00 98.38 78 ASN A O 1
ATOM 627 N N . SER A 1 79 ? 17.247 -2.967 -4.958 1.00 98.19 79 SER A N 1
ATOM 628 C CA . SER A 1 79 ? 18.659 -3.182 -4.612 1.00 98.19 79 SER A CA 1
ATOM 629 C C . SER A 1 79 ? 19.367 -4.271 -5.433 1.00 98.19 79 SER A C 1
ATOM 631 O O . SER A 1 79 ? 20.588 -4.401 -5.314 1.00 98.19 79 SER A O 1
ATOM 633 N N . LYS A 1 80 ? 18.648 -5.030 -6.278 1.00 98.31 80 LYS A N 1
ATOM 634 C CA . LYS A 1 80 ? 19.220 -6.104 -7.116 1.00 98.31 80 LYS A CA 1
ATOM 635 C C . LYS A 1 80 ? 20.368 -5.613 -8.011 1.00 98.31 80 LYS A C 1
ATOM 637 O O . LYS A 1 80 ? 20.377 -4.466 -8.470 1.00 98.31 80 LYS A O 1
ATOM 642 N N . LYS A 1 81 ? 21.318 -6.519 -8.271 1.00 97.75 81 LYS A N 1
ATOM 643 C CA . LYS A 1 81 ? 22.452 -6.348 -9.192 1.00 97.75 81 LYS A CA 1
ATOM 644 C C . LYS A 1 81 ? 22.502 -7.535 -10.180 1.00 97.75 81 LYS A C 1
ATOM 646 O O . LYS A 1 81 ? 22.453 -8.668 -9.708 1.00 97.75 81 LYS A O 1
ATOM 651 N N . PRO A 1 82 ? 22.599 -7.309 -11.508 1.00 96.44 82 PRO A N 1
ATOM 652 C CA . PRO A 1 82 ? 22.532 -6.008 -12.178 1.00 96.44 82 PRO A CA 1
ATOM 653 C C . PRO A 1 82 ? 21.208 -5.292 -11.885 1.00 96.44 82 PRO A C 1
ATOM 655 O O . PRO A 1 82 ? 20.241 -5.897 -11.421 1.00 96.44 82 PRO A O 1
ATOM 658 N N . GLU A 1 83 ? 21.209 -3.975 -12.063 1.00 97.75 83 GLU A N 1
ATOM 659 C CA . GLU A 1 83 ? 20.034 -3.163 -11.772 1.00 97.75 83 GLU A CA 1
ATOM 660 C C . GLU A 1 83 ? 18.836 -3.626 -12.622 1.00 97.75 83 GLU A C 1
ATOM 662 O O . GLU A 1 83 ? 18.998 -3.818 -13.829 1.00 97.75 83 GLU A O 1
ATOM 667 N N . PRO A 1 84 ? 17.639 -3.824 -12.032 1.00 97.88 84 PRO A N 1
ATOM 668 C CA . PRO A 1 84 ? 16.473 -4.203 -12.818 1.00 97.88 84 PRO A CA 1
ATOM 669 C C . PRO A 1 84 ? 16.086 -3.098 -13.803 1.00 97.88 84 PRO A C 1
ATOM 671 O O . PRO A 1 84 ? 16.239 -1.915 -13.506 1.00 97.88 84 PRO A O 1
ATOM 674 N N . SER A 1 85 ? 15.472 -3.476 -14.925 1.00 98.31 85 SER A N 1
ATOM 675 C CA . SER A 1 85 ? 14.982 -2.535 -15.945 1.00 98.31 85 SER A CA 1
ATOM 676 C C . SER A 1 85 ? 13.874 -1.588 -15.457 1.00 98.31 85 SER A C 1
ATOM 678 O O . SER A 1 85 ? 13.500 -0.662 -16.172 1.00 98.31 85 SER A O 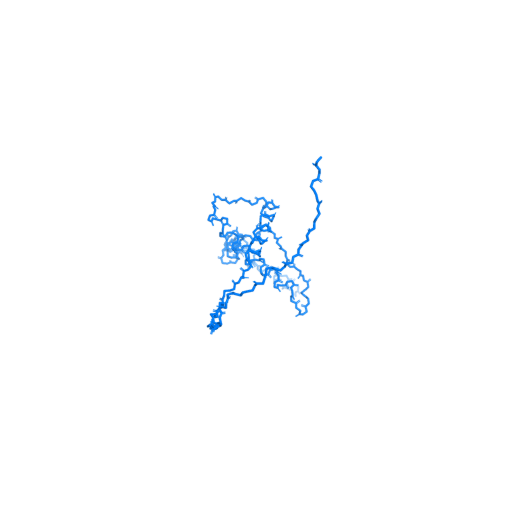1
ATOM 680 N N . TYR A 1 86 ? 13.341 -1.806 -14.252 1.00 98.38 86 TYR A N 1
ATOM 681 C CA . TYR A 1 86 ? 12.329 -0.966 -13.619 1.00 98.38 86 TYR A CA 1
ATOM 682 C C . TYR A 1 86 ? 12.460 -0.984 -12.093 1.00 98.38 86 TYR A C 1
ATOM 684 O O . TYR A 1 86 ? 12.998 -1.922 -11.498 1.00 98.38 86 TYR A O 1
ATOM 692 N N . LYS A 1 87 ? 11.898 0.036 -11.442 1.00 98.25 87 LYS A N 1
ATOM 693 C CA . LYS A 1 87 ? 11.817 0.128 -9.982 1.00 98.25 87 LYS A CA 1
ATOM 694 C C . LYS A 1 87 ? 10.396 -0.104 -9.497 1.00 98.25 87 LYS A C 1
ATOM 696 O O . LYS A 1 87 ? 9.432 0.251 -10.170 1.00 98.25 87 LYS A O 1
ATOM 701 N N . LEU A 1 88 ? 10.281 -0.665 -8.302 1.00 98.38 88 LEU A N 1
ATOM 702 C CA . LEU A 1 88 ? 9.029 -0.715 -7.563 1.00 98.38 88 LEU A CA 1
ATOM 703 C C . LEU A 1 88 ? 8.905 0.510 -6.656 1.00 98.38 88 LEU A C 1
ATOM 705 O O . LEU A 1 88 ? 9.901 1.085 -6.212 1.00 98.38 88 LEU A O 1
ATOM 709 N N . GLY A 1 89 ? 7.669 0.884 -6.348 1.00 98.25 89 GLY A N 1
ATOM 710 C CA . GLY A 1 89 ? 7.353 1.961 -5.423 1.00 98.25 89 GLY A CA 1
ATOM 711 C C . GLY A 1 89 ? 6.008 1.718 -4.754 1.00 98.25 89 GLY A C 1
ATOM 712 O O . GLY A 1 89 ? 5.164 0.988 -5.274 1.00 98.25 89 GLY A O 1
ATOM 713 N N . HIS A 1 90 ? 5.811 2.337 -3.594 1.00 98.56 90 HIS A N 1
ATOM 714 C CA . HIS A 1 90 ? 4.532 2.260 -2.905 1.00 98.56 90 HIS A CA 1
ATOM 715 C C . HIS A 1 90 ? 3.425 2.949 -3.707 1.00 98.56 90 HIS A C 1
ATOM 717 O O . HIS A 1 90 ? 3.585 4.070 -4.189 1.00 98.56 90 HIS A O 1
ATOM 723 N N . ASN A 1 91 ? 2.275 2.288 -3.772 1.00 98.56 91 ASN A N 1
ATOM 724 C CA . ASN A 1 91 ? 1.039 2.778 -4.377 1.00 98.56 91 ASN A CA 1
ATOM 725 C C . ASN A 1 91 ? -0.143 2.634 -3.393 1.00 98.56 91 ASN A C 1
ATOM 727 O O . ASN A 1 91 ? 0.056 2.229 -2.242 1.00 98.56 91 ASN A O 1
ATOM 731 N N . SER A 1 92 ? -1.365 2.937 -3.840 1.00 98.50 92 SER A N 1
ATOM 732 C CA . SER A 1 92 ? -2.606 2.855 -3.050 1.00 98.50 92 SER A CA 1
ATOM 733 C C . SER A 1 92 ? -2.988 1.445 -2.593 1.00 98.50 92 SER A C 1
ATOM 735 O O . SER A 1 92 ? -3.933 1.305 -1.829 1.00 98.50 92 SER A O 1
ATOM 737 N N . PHE A 1 93 ? -2.289 0.405 -3.035 1.00 98.44 93 PHE A N 1
ATOM 738 C CA . PHE A 1 93 ? -2.539 -0.996 -2.690 1.00 98.44 93 PHE A CA 1
ATOM 739 C C . PHE A 1 93 ? -1.433 -1.594 -1.820 1.00 98.44 93 PHE A C 1
ATOM 741 O O . PHE A 1 93 ? -1.415 -2.795 -1.587 1.00 98.44 93 PHE A O 1
ATOM 748 N N . SER A 1 94 ? -0.504 -0.769 -1.330 1.00 98.56 94 SER A N 1
ATOM 749 C CA . SER A 1 94 ? 0.637 -1.256 -0.544 1.00 98.56 94 SER A CA 1
ATOM 750 C C . SER A 1 94 ? 0.248 -1.869 0.803 1.00 98.56 94 SER A C 1
ATOM 752 O O . SER A 1 94 ? 1.089 -2.496 1.427 1.00 98.56 94 SER A O 1
ATOM 754 N N . ASP A 1 95 ? -0.981 -1.679 1.272 1.00 98.69 95 ASP A N 1
ATOM 755 C CA . ASP A 1 95 ? -1.555 -2.297 2.473 1.00 98.69 95 ASP A CA 1
ATOM 756 C C . ASP A 1 95 ? -2.373 -3.566 2.179 1.00 98.69 95 ASP A C 1
ATOM 758 O O . ASP A 1 95 ? -3.045 -4.072 3.081 1.00 98.69 95 ASP A O 1
ATOM 762 N N . LEU A 1 96 ? -2.357 -4.059 0.936 1.00 98.69 96 LEU A N 1
ATOM 763 C CA . LEU A 1 96 ? -3.008 -5.305 0.535 1.00 98.69 96 LEU A CA 1
ATOM 764 C C . LEU A 1 96 ? -1.977 -6.411 0.335 1.00 98.69 96 LEU A C 1
ATOM 766 O O . LEU A 1 96 ? -0.894 -6.181 -0.217 1.00 98.69 96 LEU A O 1
ATOM 770 N N . SER A 1 97 ? -2.330 -7.621 0.759 1.00 98.31 97 SER A N 1
ATOM 771 C CA . SER A 1 97 ? -1.588 -8.815 0.372 1.00 98.31 97 SER A CA 1
ATOM 772 C C . SER A 1 97 ? -1.815 -9.110 -1.116 1.00 98.31 97 SER A C 1
ATOM 774 O O . SER A 1 97 ? -2.766 -8.623 -1.734 1.00 98.31 97 SER A O 1
ATOM 776 N N . ALA A 1 98 ? -0.952 -9.937 -1.711 1.00 96.56 98 ALA A N 1
ATOM 777 C CA . ALA A 1 98 ? -1.131 -10.353 -3.101 1.00 96.56 98 ALA A CA 1
ATOM 778 C C . ALA A 1 98 ? -2.475 -11.070 -3.319 1.00 96.56 98 ALA A C 1
ATOM 780 O O . ALA A 1 98 ? -3.094 -10.908 -4.367 1.00 96.56 98 ALA A O 1
ATOM 781 N N . ASP A 1 99 ? -2.923 -11.844 -2.331 1.00 97.62 99 ASP A N 1
ATOM 782 C CA . ASP A 1 99 ? -4.193 -12.560 -2.386 1.00 97.62 99 ASP A CA 1
ATOM 783 C C . ASP A 1 99 ? -5.395 -11.620 -2.250 1.00 97.62 99 ASP A C 1
ATOM 785 O O . ASP A 1 99 ? -6.274 -11.627 -3.108 1.00 97.62 99 ASP A O 1
ATOM 789 N N . GLU A 1 100 ? -5.368 -10.705 -1.275 1.00 97.94 100 GLU A N 1
ATOM 790 C CA . GLU A 1 100 ? -6.398 -9.668 -1.128 1.00 97.94 100 GLU A CA 1
ATOM 791 C C . GLU A 1 100 ? -6.510 -8.801 -2.386 1.00 97.94 100 GLU A C 1
ATOM 793 O O . GLU A 1 100 ? -7.611 -8.436 -2.802 1.00 97.94 100 GLU A O 1
ATOM 798 N N . PHE A 1 101 ? -5.375 -8.467 -3.007 1.00 97.75 101 PHE A N 1
ATOM 799 C CA . PHE A 1 101 ? -5.354 -7.730 -4.263 1.00 97.75 101 PHE A CA 1
ATOM 800 C C . PHE A 1 101 ? -6.033 -8.530 -5.381 1.00 97.75 101 PHE A C 1
ATOM 802 O O . PHE A 1 101 ? -6.909 -7.997 -6.063 1.00 97.75 101 PHE A O 1
ATOM 809 N N . ARG A 1 102 ? -5.684 -9.813 -5.559 1.00 97.31 102 ARG A N 1
ATOM 810 C CA . ARG A 1 102 ? -6.321 -10.665 -6.578 1.00 97.31 102 ARG A CA 1
ATOM 811 C C . ARG A 1 102 ? -7.818 -10.821 -6.336 1.00 97.31 102 ARG A C 1
ATOM 813 O O . ARG A 1 102 ? -8.585 -10.688 -7.285 1.00 97.31 102 ARG A O 1
ATOM 820 N N . GLN A 1 103 ? -8.226 -11.046 -5.092 1.00 97.62 103 GLN A N 1
ATOM 821 C CA . GLN A 1 103 ? -9.629 -11.190 -4.723 1.00 97.62 103 GLN A CA 1
ATOM 822 C C . GLN A 1 103 ? -10.411 -9.902 -4.997 1.00 97.62 103 GLN A C 1
ATOM 824 O O . GLN A 1 103 ? -11.473 -9.941 -5.614 1.00 97.62 103 GLN A O 1
ATOM 829 N N . ARG A 1 104 ? -9.867 -8.742 -4.609 1.00 97.00 104 ARG A N 1
ATOM 830 C CA . ARG A 1 104 ? -10.508 -7.433 -4.817 1.00 97.00 104 ARG A CA 1
ATOM 831 C C . ARG A 1 104 ? -10.714 -7.090 -6.291 1.00 97.00 104 ARG A C 1
ATOM 833 O O . ARG A 1 104 ? -11.661 -6.379 -6.614 1.00 97.00 104 ARG A O 1
ATOM 840 N N . PHE A 1 105 ? -9.822 -7.557 -7.159 1.00 95.94 105 PHE A N 1
ATOM 841 C CA . PHE A 1 105 ? -9.841 -7.248 -8.589 1.00 95.94 105 PHE A CA 1
ATOM 842 C C . PHE A 1 105 ? -10.238 -8.434 -9.474 1.00 95.94 105 PHE A C 1
ATOM 844 O O . PHE A 1 105 ? -10.085 -8.341 -10.689 1.00 95.94 105 PHE A O 1
ATOM 851 N N . PHE A 1 106 ? -10.761 -9.519 -8.893 1.00 95.00 106 PHE A N 1
ATOM 852 C CA . PHE A 1 106 ? -11.207 -10.715 -9.618 1.00 95.00 106 PHE A CA 1
ATOM 853 C C . PHE A 1 106 ? -10.146 -11.247 -10.600 1.00 95.00 106 PHE A C 1
ATOM 855 O O . PHE A 1 106 ? -10.402 -11.462 -11.787 1.00 95.00 106 PHE A O 1
ATOM 862 N N . LEU A 1 107 ? -8.915 -11.408 -10.109 1.00 93.38 107 LEU A N 1
ATOM 863 C CA . LEU A 1 107 ? -7.765 -11.865 -10.893 1.00 93.38 107 LEU A CA 1
ATOM 864 C C . LEU A 1 107 ? -7.404 -13.316 -10.562 1.00 93.38 107 LEU A C 1
ATOM 866 O O . LEU A 1 107 ? -7.586 -13.772 -9.434 1.00 93.38 107 LEU A O 1
ATOM 870 N N . GLY A 1 108 ? -6.802 -14.018 -11.527 1.00 92.50 108 GLY A N 1
ATOM 871 C CA . GLY A 1 108 ? -6.318 -15.388 -11.336 1.00 92.50 108 GLY A CA 1
ATOM 872 C C . GLY A 1 108 ? -7.450 -16.338 -10.945 1.00 92.50 108 GLY A C 1
ATOM 873 O O . GLY A 1 108 ? -8.458 -16.402 -11.642 1.00 92.50 108 GLY A O 1
ATOM 874 N N . GLU A 1 109 ? -7.295 -17.035 -9.818 1.00 92.88 109 GLU A N 1
ATOM 875 C CA . GLU A 1 109 ? -8.301 -17.966 -9.278 1.00 92.88 109 GLU A CA 1
ATOM 876 C C . GLU A 1 109 ? -9.648 -17.305 -8.941 1.00 92.88 109 GLU A C 1
ATOM 878 O O . GLU A 1 109 ? -10.676 -17.971 -8.950 1.00 92.88 109 GLU A O 1
ATOM 883 N N . TYR A 1 110 ? -9.656 -15.991 -8.692 1.00 93.62 110 TYR A N 1
ATOM 884 C CA . TYR A 1 110 ? -10.872 -15.222 -8.414 1.00 93.62 110 TYR A CA 1
ATOM 885 C C . TYR A 1 110 ? -11.523 -14.649 -9.679 1.00 93.62 110 TYR A C 1
ATOM 887 O O . TYR A 1 110 ? -12.510 -13.918 -9.584 1.00 93.62 110 TYR A O 1
ATOM 895 N N . SER A 1 111 ? -10.963 -14.915 -10.862 1.00 93.44 111 SER A N 1
ATOM 896 C CA . SER A 1 111 ? -11.539 -14.444 -12.118 1.00 93.44 111 SER A CA 1
ATOM 897 C C . SER A 1 111 ? -12.831 -15.203 -12.431 1.00 93.44 111 SER A C 1
ATOM 899 O O . SER A 1 111 ? -12.830 -16.431 -12.373 1.00 93.44 111 SER A O 1
ATOM 901 N N . PRO A 1 112 ? -13.924 -14.522 -12.833 1.00 88.75 112 PRO A N 1
ATOM 902 C CA . PRO A 1 112 ? -15.183 -15.177 -13.201 1.00 88.75 112 PRO A CA 1
ATOM 903 C C . PRO A 1 112 ? -15.094 -15.989 -14.507 1.00 88.75 112 PRO A C 1
ATOM 905 O O . PRO A 1 112 ? -16.105 -16.500 -14.982 1.00 88.75 112 PRO A O 1
ATOM 908 N N . GLY A 1 113 ? -13.903 -16.096 -15.102 1.00 84.81 113 GLY A N 1
ATOM 909 C CA . GLY A 1 113 ? -13.692 -16.684 -16.415 1.00 84.81 113 GLY A CA 1
ATOM 910 C C . GLY A 1 113 ? -14.101 -15.742 -17.545 1.00 84.81 113 GLY A C 1
ATOM 911 O O . GLY A 1 113 ? -14.480 -14.586 -17.335 1.00 84.81 113 GLY A O 1
ATOM 912 N N . ILE A 1 114 ? -13.988 -16.237 -18.776 1.00 80.25 114 ILE A N 1
ATOM 913 C CA . ILE A 1 114 ? -14.504 -15.534 -19.950 1.00 80.25 114 ILE A CA 1
ATOM 914 C C . ILE A 1 114 ? -16.038 -15.619 -19.891 1.00 80.25 114 ILE A C 1
ATOM 916 O O . ILE A 1 114 ? -16.569 -16.723 -19.797 1.00 80.25 114 ILE A O 1
ATOM 920 N N . PRO A 1 115 ? -16.776 -14.494 -19.953 1.00 81.81 115 PRO A N 1
ATOM 921 C CA . PRO A 1 115 ? -18.226 -14.535 -20.098 1.00 81.81 115 PRO A CA 1
ATOM 922 C C . PRO A 1 115 ? -18.616 -15.379 -21.316 1.00 81.81 115 PRO A C 1
ATOM 924 O O . PRO A 1 115 ? -18.046 -15.184 -22.389 1.00 81.81 115 PRO A O 1
ATOM 927 N N . SER A 1 116 ? -19.626 -16.244 -21.202 1.00 77.00 116 SER A N 1
ATOM 928 C CA . SER A 1 116 ? -20.048 -17.140 -22.298 1.00 77.00 116 SER A CA 1
ATOM 929 C C . SER A 1 116 ? -20.350 -16.398 -23.613 1.00 77.00 116 SER A C 1
ATOM 931 O O . SER A 1 116 ? -20.107 -16.905 -24.701 1.00 77.00 116 SER A O 1
ATOM 933 N N . SER A 1 117 ? -20.780 -15.133 -23.532 1.00 77.44 117 SER A N 1
ATOM 934 C CA . SER A 1 117 ? -21.012 -14.255 -24.692 1.00 77.44 117 SER A CA 1
ATOM 935 C C . SER A 1 117 ? -19.750 -13.875 -25.485 1.00 77.44 117 SER A C 1
ATOM 937 O O . SER A 1 117 ? -19.844 -13.423 -26.632 1.00 77.44 117 SER A O 1
ATOM 939 N N . LEU A 1 118 ? -18.572 -14.005 -24.875 1.00 74.94 118 LEU A N 1
ATOM 940 C CA . LEU A 1 118 ? -17.264 -13.822 -25.504 1.00 74.94 118 LEU A CA 1
ATOM 941 C C . LEU A 1 118 ? -16.645 -15.159 -25.918 1.00 74.94 118 LEU A C 1
ATOM 943 O O . LEU A 1 118 ? -15.890 -15.189 -26.888 1.00 74.94 118 LEU A O 1
ATOM 947 N N . GLU A 1 119 ? -17.004 -16.249 -25.246 1.00 73.25 119 GLU A N 1
ATOM 948 C CA . GLU A 1 119 ? -16.576 -17.605 -25.594 1.00 73.25 119 GLU A CA 1
ATOM 949 C C . GLU A 1 119 ? -17.054 -17.999 -27.001 1.00 73.25 119 GLU A C 1
ATOM 951 O O . GLU A 1 119 ? -16.242 -18.400 -27.835 1.00 73.25 119 GLU A O 1
ATOM 956 N N . ASP A 1 120 ? -18.317 -17.715 -27.339 1.00 76.31 120 ASP A N 1
ATOM 957 C CA . ASP A 1 120 ? -18.875 -17.945 -28.684 1.00 76.31 120 ASP A CA 1
ATOM 958 C C . ASP A 1 120 ? -18.165 -17.145 -29.790 1.00 76.31 120 ASP A C 1
ATOM 960 O O . ASP A 1 120 ? -18.104 -17.559 -30.950 1.00 76.31 120 ASP A O 1
ATOM 964 N N . LYS A 1 121 ? -17.621 -15.970 -29.449 1.00 75.69 121 LYS A N 1
ATOM 965 C CA . LYS A 1 121 ? -16.896 -15.111 -30.398 1.00 75.69 121 LYS A CA 1
ATOM 966 C C . LYS A 1 121 ? -15.455 -15.569 -30.596 1.00 75.69 121 LYS A C 1
ATOM 968 O O . LYS A 1 121 ? -14.936 -15.437 -31.701 1.00 75.69 121 LYS A O 1
ATOM 973 N N . LEU A 1 122 ? -14.829 -16.093 -29.545 1.00 68.50 122 LEU A N 1
ATOM 974 C CA . LEU A 1 122 ? -13.466 -16.624 -29.570 1.00 68.50 122 LEU A CA 1
ATOM 975 C C . LEU A 1 122 ? -13.400 -18.018 -30.204 1.00 68.50 122 LEU A C 1
ATOM 977 O O . LEU A 1 122 ? -12.414 -18.329 -30.863 1.00 68.50 122 LEU A O 1
ATOM 981 N N . ASN A 1 123 ? -14.457 -18.824 -30.067 1.00 65.31 123 ASN A N 1
ATOM 982 C CA . ASN A 1 123 ? -14.534 -20.171 -30.636 1.00 65.31 123 ASN A CA 1
ATOM 983 C C . ASN A 1 123 ? -15.063 -20.202 -32.085 1.00 65.31 123 ASN A C 1
ATOM 985 O O . ASN A 1 123 ? -15.217 -21.266 -32.685 1.00 65.31 123 ASN A O 1
ATOM 989 N N . LYS A 1 124 ? -15.350 -19.041 -32.688 1.00 58.47 124 LYS A N 1
ATOM 990 C CA . LYS A 1 124 ? -15.712 -18.974 -34.105 1.00 58.47 124 LYS A CA 1
ATOM 991 C C . LYS A 1 124 ? -14.431 -19.058 -34.948 1.00 58.47 124 LYS A C 1
ATOM 993 O O . LYS A 1 124 ? -13.552 -18.211 -34.763 1.00 58.47 124 LYS A O 1
ATOM 998 N N . PRO A 1 125 ? -14.305 -20.002 -35.902 1.00 58.12 125 PRO A N 1
ATOM 999 C CA . PRO A 1 125 ? -13.141 -20.092 -36.780 1.00 58.12 125 PRO A CA 1
ATOM 1000 C C . PRO A 1 125 ? -13.093 -18.850 -37.677 1.00 58.12 125 PRO A C 1
ATOM 1002 O O . PRO A 1 125 ? -13.729 -18.776 -38.728 1.00 58.12 125 PRO A O 1
ATOM 1005 N N . THR A 1 126 ? -12.376 -17.824 -37.224 1.00 61.94 126 THR A N 1
ATOM 1006 C CA . THR A 1 126 ? -12.419 -16.485 -37.830 1.00 61.94 126 THR A CA 1
ATOM 1007 C C . THR A 1 126 ? -11.298 -16.271 -38.860 1.00 61.94 126 THR A C 1
ATOM 1009 O O . THR A 1 126 ? -11.192 -15.185 -39.417 1.00 61.94 126 THR A O 1
ATOM 1012 N N . TYR A 1 127 ? -10.518 -17.303 -39.216 1.00 50.16 127 TYR A N 1
ATOM 1013 C CA . TYR A 1 127 ? -9.494 -17.187 -40.271 1.00 50.16 127 TYR A CA 1
ATOM 1014 C C . TYR A 1 127 ? -9.435 -18.322 -41.308 1.00 50.16 127 TYR A C 1
ATOM 1016 O O . TYR A 1 127 ? -9.095 -18.035 -42.454 1.00 50.16 127 TYR A O 1
ATOM 1024 N N . GLU A 1 128 ? -9.868 -19.549 -41.003 1.00 49.53 128 GLU A N 1
ATOM 1025 C CA . GLU A 1 128 ? -9.750 -20.658 -41.975 1.00 49.53 128 GLU A CA 1
ATOM 1026 C C . GLU A 1 128 ? -10.743 -20.574 -43.153 1.00 49.53 128 GLU A C 1
ATOM 1028 O O . GLU A 1 128 ? -10.459 -21.019 -44.259 1.00 49.53 128 GLU A O 1
ATOM 1033 N N . SER A 1 129 ? -11.880 -19.884 -43.000 1.00 53.00 129 SER A N 1
ATOM 1034 C CA . SER A 1 129 ? -12.883 -19.782 -44.081 1.00 53.00 129 SER A CA 1
ATOM 1035 C C . SER A 1 129 ? -12.528 -18.806 -45.217 1.00 53.00 129 SER A C 1
ATOM 1037 O O . SER A 1 129 ? -13.279 -18.688 -46.194 1.00 53.00 129 SER A O 1
ATOM 1039 N N . LYS A 1 130 ? -11.417 -18.062 -45.107 1.00 54.03 130 LYS A N 1
ATOM 1040 C CA . LYS A 1 130 ? -10.981 -17.109 -46.146 1.00 54.03 130 LYS A CA 1
ATOM 1041 C C . LYS A 1 130 ? -9.894 -17.646 -47.075 1.00 54.03 130 LYS A C 1
ATOM 1043 O O . LYS A 1 130 ? -9.707 -17.038 -48.127 1.00 54.03 130 LYS A O 1
ATOM 1048 N N . ILE A 1 131 ? -9.226 -18.750 -46.738 1.00 55.00 131 ILE A N 1
ATOM 1049 C CA . ILE A 1 131 ? -8.157 -19.309 -47.582 1.00 55.00 131 ILE A CA 1
ATOM 1050 C C . ILE A 1 131 ? -8.711 -20.309 -48.612 1.00 55.00 131 ILE A C 1
ATOM 1052 O O . ILE A 1 131 ? -8.224 -20.350 -49.736 1.00 55.00 131 ILE A O 1
ATOM 1056 N N . GLU A 1 132 ? -9.821 -20.990 -48.326 1.00 54.22 132 GLU A N 1
ATOM 1057 C CA . GLU A 1 132 ? -10.376 -22.020 -49.227 1.00 54.22 132 GLU A CA 1
ATOM 1058 C C . GLU A 1 132 ? -11.293 -21.498 -50.353 1.00 54.22 132 GLU A C 1
ATOM 1060 O O . GLU A 1 132 ? -11.799 -22.280 -51.149 1.00 54.22 132 GLU A O 1
ATOM 1065 N N . ARG A 1 133 ? -11.520 -20.179 -50.470 1.00 56.97 133 ARG A N 1
ATOM 1066 C CA . ARG A 1 133 ? -12.330 -19.584 -51.566 1.00 56.97 133 ARG A CA 1
ATOM 1067 C C . ARG A 1 133 ? -11.511 -18.889 -52.660 1.00 56.97 133 ARG A C 1
ATOM 1069 O O . ARG A 1 133 ? -12.064 -18.127 -53.452 1.00 56.97 133 ARG A O 1
ATOM 1076 N N . ARG A 1 134 ? -10.199 -19.128 -52.689 1.00 51.88 134 ARG A N 1
ATOM 1077 C CA . ARG A 1 134 ? -9.293 -18.765 -53.792 1.00 51.88 134 ARG A CA 1
ATOM 1078 C C . ARG A 1 134 ? -8.425 -19.968 -54.169 1.00 51.88 134 ARG A C 1
ATOM 1080 O O . ARG A 1 134 ? -7.206 -19.920 -54.031 1.00 51.88 134 ARG A O 1
ATOM 1087 N N . VAL A 1 135 ? -9.070 -21.030 -54.631 1.00 49.19 135 VAL A N 1
ATOM 1088 C CA . VAL A 1 135 ? -8.449 -22.088 -55.436 1.00 49.19 135 VAL A CA 1
ATOM 1089 C C . VAL A 1 135 ? -9.389 -22.420 -56.576 1.00 49.19 135 VAL A C 1
ATOM 1091 O O . VAL A 1 135 ? -10.612 -22.452 -56.313 1.00 49.19 135 VAL A O 1
#

Sequence (135 aa):
NRSNMKLSIVVSLVTLISSSSLAVDVDTPIVSSHDGSLIDEIFQRWSIRFNKTYATAQERKMRLSIWKENHAVIKQHNSKKPEPSYKLGHNSFSDLSADEFRQRFFLGEYSPGIPSSLEDKLNKPTYESKIERRV